Protein AF-A0A7R9WWZ6-F1 (afdb_monomer_lite)

Secondary structure (DSSP, 8-state):
--PPPS---S----------SS-TT--TTSBPPPPPTTS-S---TTPPPTTTS-HHHHHHHHHHHHHHHHHHHHHHHHHH--GGGGGGG---TTHHHHTT-BSSSBGGGB-PPP--HHHHHHHHHH-

pLDDT: mean 73.12, std 21.46, range [26.78, 95.19]

Radius of gyration: 17.02 Å; chains: 1; bounding box: 40×23×48 Å

Organism: NCBI:txid1486917

Sequence (127 aa):
MCVPNTRTLLSSRCSMYGSASDCTGRKPWNCIGAGSPGGRLKKPADSIDTDAGNFEHCMELIQKWHETRLDFEDKLFAMTEDKMILKGRDGDYKKDIFKGHCTGEGGENYQPIQASDNTWRQVMEIY

Foldseek 3Di:
DDDDDPDDPDDDPPPPDDDDAFPPPDDLQAQEDADDPPQDDPDPPRYTRPPRHPPVVSLVSSQVVLVVVVVVLVVLCVVPVFCQQVVCQCADRPCNRNVRQANDHTRVRGRDGTGDPVSVVVVVVVD

Structure (mmCIF, N/CA/C/O backbone):
data_AF-A0A7R9WWZ6-F1
#
_entry.id   AF-A0A7R9WWZ6-F1
#
loop_
_atom_site.group_PDB
_atom_site.id
_atom_site.type_symbol
_ato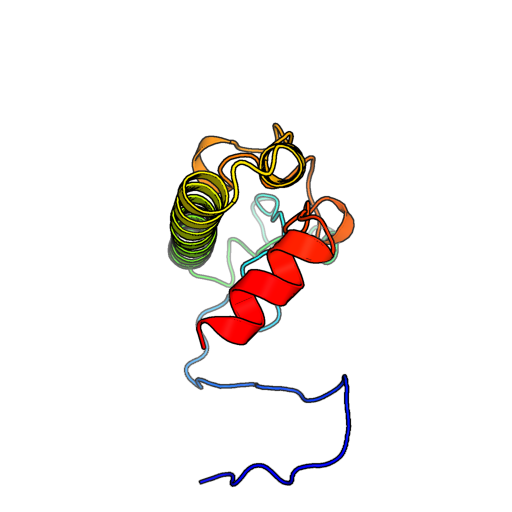m_site.label_atom_id
_atom_site.label_alt_id
_atom_site.label_comp_id
_atom_site.label_asym_id
_atom_site.label_entity_id
_atom_site.label_seq_id
_atom_site.pdbx_PDB_ins_code
_atom_site.Cartn_x
_atom_site.Cartn_y
_atom_site.Cartn_z
_atom_site.occupancy
_atom_site.B_iso_or_equiv
_atom_site.auth_seq_id
_atom_site.auth_comp_id
_atom_site.auth_asym_id
_atom_site.auth_atom_id
_atom_site.pdbx_PDB_model_num
ATOM 1 N N . MET A 1 1 ? 27.122 -12.043 9.658 1.00 31.17 1 MET A N 1
ATOM 2 C CA . MET A 1 1 ? 26.271 -11.983 10.866 1.00 31.17 1 MET A CA 1
ATOM 3 C C . MET A 1 1 ? 26.340 -10.561 11.392 1.00 31.17 1 MET A C 1
ATOM 5 O O . MET A 1 1 ? 27.413 -10.153 11.813 1.00 31.17 1 MET A O 1
ATOM 9 N N . CYS A 1 2 ? 25.265 -9.780 11.287 1.00 26.78 2 CYS A N 1
ATOM 10 C CA . CYS A 1 2 ? 25.219 -8.426 11.844 1.00 26.78 2 CYS A CA 1
ATOM 11 C C . CYS A 1 2 ? 24.201 -8.419 12.982 1.00 26.78 2 CYS A C 1
ATOM 13 O O . CYS A 1 2 ? 23.018 -8.658 12.761 1.00 26.78 2 CYS A O 1
ATOM 15 N N . VAL A 1 3 ? 24.706 -8.209 14.194 1.00 31.73 3 VAL A N 1
ATOM 16 C CA . VAL A 1 3 ? 23.926 -8.057 15.425 1.00 31.73 3 VAL A CA 1
ATOM 17 C C . VAL A 1 3 ? 23.408 -6.612 15.482 1.00 31.73 3 VAL A C 1
ATOM 19 O O . VAL A 1 3 ? 24.187 -5.700 15.191 1.00 31.73 3 VAL A O 1
ATOM 22 N N . PRO A 1 4 ? 22.137 -6.361 15.835 1.00 37.31 4 PRO A N 1
ATOM 23 C CA . PRO A 1 4 ? 21.624 -5.003 15.947 1.00 37.31 4 PRO A CA 1
ATOM 24 C C . PRO A 1 4 ? 22.077 -4.366 17.268 1.00 37.31 4 PRO A C 1
ATOM 26 O O . PRO A 1 4 ? 21.883 -4.933 18.341 1.00 37.31 4 PRO A O 1
ATOM 29 N N . ASN A 1 5 ? 22.668 -3.170 17.191 1.00 30.39 5 ASN A N 1
ATOM 30 C CA . ASN A 1 5 ? 22.912 -2.321 18.356 1.00 30.39 5 ASN A CA 1
ATOM 31 C C . ASN A 1 5 ? 21.720 -1.371 18.541 1.00 30.39 5 ASN A C 1
ATOM 33 O O . ASN A 1 5 ? 21.377 -0.577 17.663 1.00 30.39 5 ASN A O 1
ATOM 37 N N . THR A 1 6 ? 21.074 -1.488 19.694 1.00 46.69 6 THR A N 1
ATOM 38 C CA . THR A 1 6 ? 19.883 -0.761 20.127 1.00 46.69 6 THR A CA 1
ATOM 39 C C . THR A 1 6 ? 20.226 0.671 20.526 1.00 46.69 6 THR A C 1
ATOM 41 O O . THR A 1 6 ? 20.367 0.969 21.708 1.00 46.69 6 THR A O 1
ATOM 44 N N . ARG A 1 7 ? 20.395 1.566 19.553 1.00 38.34 7 ARG A N 1
ATOM 45 C CA . ARG A 1 7 ? 20.269 3.029 19.706 1.00 38.34 7 ARG A CA 1
ATOM 46 C C . ARG A 1 7 ? 20.686 3.655 18.389 1.00 38.34 7 ARG A C 1
ATOM 48 O O . ARG A 1 7 ? 21.874 3.819 18.160 1.00 38.34 7 ARG A O 1
ATOM 55 N N . THR A 1 8 ? 19.727 3.940 17.516 1.00 34.19 8 THR A N 1
ATOM 56 C CA . THR A 1 8 ? 19.613 5.157 16.688 1.00 34.19 8 THR A CA 1
ATOM 57 C C . THR A 1 8 ? 18.444 4.919 15.734 1.00 34.19 8 THR A C 1
ATOM 59 O O . THR A 1 8 ? 18.459 4.020 14.898 1.00 34.19 8 THR A O 1
ATOM 62 N N . LEU A 1 9 ? 17.396 5.707 15.934 1.00 43.44 9 LEU A N 1
ATOM 63 C CA . LEU A 1 9 ? 16.229 5.819 15.075 1.00 43.44 9 LEU A CA 1
ATOM 64 C C . LEU A 1 9 ? 16.641 6.233 13.649 1.00 43.44 9 LEU A C 1
ATOM 66 O O . LEU A 1 9 ? 17.518 7.073 13.478 1.00 43.44 9 LEU A O 1
ATOM 70 N N . LEU A 1 10 ? 15.932 5.700 12.649 1.00 40.34 10 LEU A N 1
ATOM 71 C CA . LEU A 1 10 ? 15.728 6.336 11.338 1.00 40.34 10 LEU A CA 1
ATOM 72 C C . LEU A 1 10 ? 16.985 6.676 10.516 1.00 40.34 10 LEU A C 1
ATOM 74 O O . LEU A 1 10 ? 17.155 7.804 10.080 1.00 40.34 10 LEU A O 1
ATOM 78 N N . SER A 1 11 ? 17.839 5.699 10.228 1.00 40.28 11 SER A N 1
ATOM 79 C CA . SER A 1 11 ? 18.587 5.620 8.958 1.00 40.28 11 SER A CA 1
ATOM 80 C C . SER A 1 11 ? 19.510 4.419 9.045 1.00 40.28 11 SER A C 1
ATOM 82 O O . SER A 1 11 ? 20.588 4.476 9.631 1.00 40.28 11 SER A O 1
ATOM 84 N N . SER A 1 12 ? 19.088 3.280 8.516 1.00 31.95 12 SER A N 1
ATOM 85 C CA . SER A 1 12 ? 19.993 2.149 8.358 1.00 31.95 12 SER A CA 1
ATOM 86 C C . SER A 1 12 ? 19.612 1.396 7.103 1.00 31.95 12 SER A C 1
ATOM 88 O O . SER A 1 12 ? 18.526 0.836 6.979 1.00 31.95 12 SER A O 1
ATOM 90 N N . ARG A 1 13 ? 20.536 1.462 6.145 1.00 40.84 13 ARG A N 1
ATOM 91 C CA . ARG A 1 13 ? 20.591 0.668 4.925 1.00 40.84 13 ARG A CA 1
ATOM 92 C C . ARG A 1 13 ? 20.498 -0.818 5.282 1.00 40.84 13 ARG A C 1
ATOM 94 O O . ARG A 1 13 ? 21.517 -1.466 5.491 1.00 40.84 13 ARG A O 1
ATOM 101 N N . CYS A 1 14 ? 19.293 -1.373 5.310 1.00 30.28 14 CYS A N 1
ATOM 102 C CA . CYS A 1 14 ? 19.109 -2.814 5.191 1.00 30.28 14 CYS A CA 1
ATOM 103 C C . CYS A 1 14 ? 19.139 -3.173 3.705 1.00 30.28 14 CYS A C 1
ATOM 105 O O . CYS A 1 14 ? 18.108 -3.322 3.061 1.00 30.28 14 CYS A O 1
ATOM 107 N N . SER A 1 15 ? 20.351 -3.286 3.160 1.00 40.62 15 SER A N 1
ATOM 108 C CA . SER A 1 15 ? 20.587 -4.047 1.935 1.00 40.62 15 SER A CA 1
ATOM 109 C C . SER A 1 15 ? 20.689 -5.516 2.341 1.00 40.62 15 SER A C 1
ATOM 111 O O . SER A 1 15 ? 21.786 -6.036 2.532 1.00 40.62 15 SER A O 1
ATOM 113 N N . MET A 1 16 ? 19.547 -6.163 2.576 1.00 35.78 16 MET A N 1
ATOM 114 C CA . MET A 1 16 ? 19.502 -7.619 2.683 1.00 35.78 16 MET A CA 1
ATOM 115 C C . MET A 1 16 ? 19.185 -8.203 1.306 1.00 35.78 16 MET A C 1
ATOM 117 O O . MET A 1 16 ? 18.268 -7.737 0.640 1.00 35.78 16 MET A O 1
ATOM 121 N N . TYR A 1 17 ? 19.946 -9.240 0.953 1.00 40.19 17 TYR A N 1
ATOM 122 C CA . TYR A 1 17 ? 19.875 -10.092 -0.242 1.00 40.19 17 TYR A CA 1
ATOM 123 C C . TYR A 1 17 ? 20.682 -9.621 -1.459 1.00 40.19 17 TYR A C 1
ATOM 125 O O . TYR A 1 17 ? 20.246 -8.850 -2.307 1.00 40.19 17 TYR A O 1
ATOM 133 N N . GLY A 1 18 ? 21.908 -10.149 -1.528 1.00 37.09 18 GLY A N 1
ATOM 134 C CA . GLY A 1 18 ? 22.728 -10.178 -2.728 1.00 37.09 18 GLY A CA 1
ATOM 135 C C . GLY A 1 18 ? 22.312 -11.322 -3.655 1.00 37.09 18 GLY A C 1
ATOM 136 O O . GLY A 1 18 ? 22.560 -12.483 -3.351 1.00 37.09 18 GLY A O 1
ATOM 137 N N . SER A 1 19 ? 21.718 -10.951 -4.785 1.00 36.16 19 SER A N 1
ATOM 138 C CA . SER A 1 19 ? 21.868 -11.545 -6.121 1.00 36.16 19 SER A CA 1
ATOM 139 C C . SER A 1 19 ? 21.186 -10.568 -7.077 1.00 36.16 19 SER A C 1
ATOM 141 O O . SER A 1 19 ? 19.972 -10.387 -7.024 1.00 36.16 19 SER A O 1
ATOM 143 N N . ALA A 1 20 ? 21.983 -9.830 -7.845 1.00 42.62 20 ALA A N 1
ATOM 144 C CA . ALA A 1 20 ? 21.528 -8.689 -8.623 1.00 42.62 20 ALA A CA 1
ATOM 145 C C . ALA A 1 20 ? 20.773 -9.145 -9.881 1.00 42.62 20 ALA A C 1
ATOM 147 O O . ALA A 1 20 ? 21.389 -9.518 -10.873 1.00 42.62 20 ALA A O 1
ATOM 148 N N . SER A 1 21 ? 19.445 -9.098 -9.800 1.00 46.66 21 SER A N 1
ATOM 149 C CA . SER A 1 21 ? 18.522 -9.013 -10.934 1.00 46.66 21 SER A CA 1
ATOM 150 C C . SER A 1 21 ? 17.400 -8.019 -10.572 1.00 46.66 21 SER A C 1
ATOM 152 O O . SER A 1 21 ? 16.310 -8.380 -10.140 1.00 46.66 21 SER A O 1
ATOM 154 N N . ASP A 1 22 ? 17.778 -6.739 -10.624 1.00 51.84 22 ASP A N 1
ATOM 155 C CA . ASP A 1 22 ? 17.034 -5.613 -11.218 1.00 51.84 22 ASP A CA 1
ATOM 156 C C . ASP A 1 22 ? 15.839 -4.924 -10.551 1.00 51.84 22 ASP A C 1
ATOM 158 O O . ASP A 1 22 ? 15.191 -4.087 -11.179 1.00 51.84 22 ASP A O 1
ATOM 162 N N . CYS A 1 23 ? 15.635 -5.100 -9.246 1.00 57.12 23 CYS A N 1
ATOM 163 C CA . CYS A 1 23 ? 14.861 -4.128 -8.448 1.00 57.12 23 CYS A CA 1
ATOM 164 C C . CYS A 1 23 ? 15.742 -3.360 -7.432 1.00 57.12 23 CYS A C 1
ATOM 166 O O . CYS A 1 23 ? 15.245 -2.580 -6.616 1.00 57.12 23 CYS A O 1
ATOM 168 N N . THR A 1 24 ? 17.064 -3.578 -7.470 1.00 53.47 24 THR A N 1
ATOM 169 C CA . THR A 1 24 ? 18.077 -3.091 -6.516 1.00 53.47 24 THR A CA 1
ATOM 170 C C . THR A 1 24 ? 18.157 -1.566 -6.475 1.00 53.47 24 THR A C 1
ATOM 172 O O . THR A 1 24 ? 18.886 -0.937 -7.235 1.00 53.47 24 THR A O 1
ATOM 175 N N . GLY A 1 25 ? 17.395 -0.965 -5.566 1.00 60.88 25 GLY A N 1
ATOM 176 C CA . GLY A 1 25 ? 17.355 0.481 -5.339 1.00 60.88 25 GLY A CA 1
ATOM 177 C C . GLY A 1 25 ? 15.942 1.037 -5.204 1.00 60.88 25 GLY A C 1
ATOM 178 O O . GLY A 1 25 ? 15.780 2.181 -4.781 1.00 60.88 25 GLY A O 1
ATOM 179 N N . ARG A 1 26 ? 14.918 0.236 -5.517 1.00 68.12 26 ARG A N 1
ATOM 180 C CA . ARG A 1 26 ? 13.518 0.641 -5.403 1.00 68.12 26 ARG A CA 1
ATOM 181 C C . ARG A 1 26 ? 12.874 -0.020 -4.198 1.00 68.12 26 ARG A C 1
ATOM 183 O O . ARG A 1 26 ? 13.098 -1.192 -3.912 1.00 68.12 26 ARG A O 1
ATOM 190 N N . LYS A 1 27 ? 12.082 0.760 -3.473 1.00 75.69 27 LYS A N 1
ATOM 191 C CA . LYS A 1 27 ? 11.259 0.242 -2.387 1.00 75.69 27 LYS A CA 1
ATOM 192 C C . LYS A 1 27 ? 10.043 -0.463 -3.000 1.00 75.69 27 LYS A C 1
ATOM 194 O O . LYS A 1 27 ? 9.488 0.070 -3.960 1.00 75.69 27 LYS A O 1
ATOM 199 N N . PRO A 1 28 ? 9.604 -1.611 -2.458 1.00 73.25 28 PRO A N 1
ATOM 200 C CA . PRO A 1 28 ? 8.486 -2.375 -3.021 1.00 73.25 28 PRO A CA 1
ATOM 201 C C . PRO A 1 28 ? 7.149 -1.623 -2.964 1.00 73.25 28 PRO A C 1
ATOM 203 O O . PRO A 1 28 ? 6.214 -1.989 -3.659 1.00 73.25 28 PRO A O 1
ATOM 206 N N . TRP A 1 29 ? 7.072 -0.557 -2.164 1.00 76.19 29 TRP A N 1
ATOM 207 C CA . TRP A 1 29 ? 5.914 0.324 -2.084 1.00 76.19 29 TRP A CA 1
ATOM 208 C C . TRP A 1 29 ? 5.935 1.508 -3.062 1.00 76.19 29 TRP A C 1
ATOM 210 O O . TRP A 1 29 ? 5.000 2.300 -3.064 1.00 76.19 29 TRP A O 1
ATOM 220 N N . ASN A 1 30 ? 6.989 1.695 -3.862 1.00 81.44 30 ASN A N 1
ATOM 221 C CA . ASN A 1 30 ? 6.996 2.787 -4.835 1.00 81.44 30 ASN A CA 1
ATOM 222 C C . ASN A 1 30 ? 5.973 2.515 -5.950 1.00 81.44 30 ASN A C 1
ATOM 224 O O . ASN A 1 30 ? 5.913 1.414 -6.497 1.00 81.44 30 ASN A O 1
ATOM 228 N N . CYS A 1 31 ? 5.224 3.546 -6.343 1.00 84.50 31 CYS A N 1
ATOM 229 C CA . CYS A 1 31 ? 4.238 3.468 -7.418 1.00 84.50 31 CYS A CA 1
ATOM 230 C C . CYS A 1 31 ? 4.924 3.551 -8.783 1.00 84.50 31 CYS A C 1
ATOM 232 O O . CYS A 1 31 ? 5.005 4.605 -9.408 1.00 84.50 31 CYS A O 1
ATOM 234 N N . ILE A 1 32 ? 5.507 2.444 -9.227 1.00 78.50 32 ILE A N 1
ATOM 235 C CA . ILE A 1 32 ? 6.388 2.445 -10.393 1.00 78.50 32 ILE A CA 1
ATOM 236 C C . ILE A 1 32 ? 5.611 2.501 -11.723 1.00 78.50 32 ILE A C 1
ATOM 238 O O . ILE A 1 32 ? 4.684 1.722 -11.993 1.00 78.50 32 ILE A O 1
ATOM 242 N N . GLY A 1 33 ? 6.041 3.412 -12.599 1.00 69.38 33 GLY A N 1
ATOM 243 C CA . GLY A 1 33 ? 5.638 3.467 -14.000 1.00 69.38 33 GLY A CA 1
ATOM 244 C C . GLY A 1 33 ? 6.355 2.430 -14.857 1.00 69.38 33 GLY A C 1
ATOM 245 O O . GLY A 1 33 ? 7.471 2.006 -14.554 1.00 69.38 33 GLY A O 1
ATOM 246 N N . ALA A 1 34 ? 5.701 2.004 -15.943 1.00 59.28 34 ALA A N 1
ATOM 247 C CA . ALA A 1 34 ? 6.395 1.199 -16.944 1.00 59.28 34 ALA A CA 1
ATOM 248 C C . ALA A 1 34 ? 7.450 2.101 -17.598 1.00 59.28 34 ALA A C 1
ATOM 250 O O . ALA A 1 34 ? 7.112 3.185 -18.073 1.00 59.28 34 ALA A O 1
ATOM 251 N N . GLY A 1 35 ? 8.719 1.690 -17.578 1.00 54.94 35 GLY A N 1
ATOM 252 C CA . GLY A 1 35 ? 9.770 2.423 -18.278 1.00 54.94 35 GLY A CA 1
ATOM 253 C C . GLY A 1 35 ? 9.468 2.508 -19.774 1.00 54.94 35 GLY A C 1
ATOM 254 O O . GLY A 1 35 ? 8.811 1.634 -20.338 1.00 54.94 35 GLY A O 1
ATOM 255 N N . SER A 1 36 ? 9.925 3.575 -20.432 1.00 47.97 36 SER A N 1
ATOM 256 C CA . SER A 1 36 ? 9.830 3.652 -21.891 1.00 47.97 36 SER A CA 1
ATOM 257 C C . SER A 1 36 ? 10.694 2.557 -22.535 1.00 47.97 36 SER A C 1
ATOM 259 O O . SER A 1 36 ? 11.847 2.409 -22.122 1.00 47.97 36 SER A O 1
ATOM 261 N N . PRO A 1 37 ? 10.189 1.835 -23.554 1.00 45.75 37 PRO A N 1
ATOM 262 C CA . PRO A 1 37 ? 10.979 0.832 -24.265 1.00 45.75 37 PRO A CA 1
ATOM 263 C C . PRO A 1 37 ? 12.226 1.475 -24.898 1.00 45.75 37 PRO A C 1
ATOM 265 O O . PRO A 1 37 ? 12.125 2.536 -25.518 1.00 45.75 37 PRO A O 1
ATOM 268 N N . GLY A 1 38 ? 13.399 0.849 -24.741 1.00 48.66 38 GLY A N 1
ATOM 269 C CA . GLY A 1 38 ? 14.664 1.313 -25.331 1.00 48.66 38 GLY A CA 1
ATOM 270 C C . GLY A 1 38 ? 15.621 2.061 -24.390 1.00 48.66 38 GLY A C 1
ATOM 271 O O . GLY A 1 38 ? 16.505 2.779 -24.866 1.00 48.66 38 GLY A O 1
ATOM 272 N N . GLY A 1 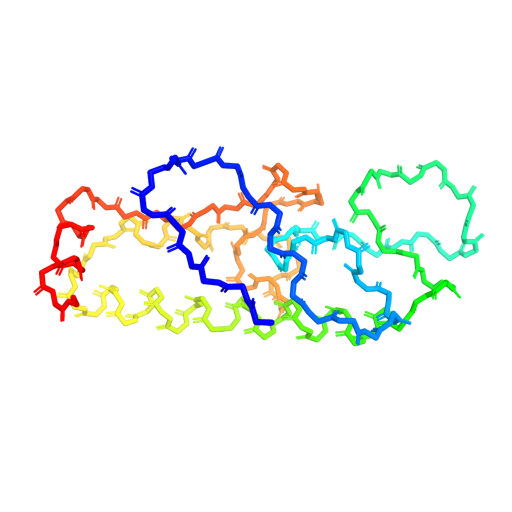39 ? 15.454 1.939 -23.069 1.00 48.19 39 GLY A N 1
ATOM 273 C CA . GLY A 1 39 ? 16.527 2.123 -22.077 1.00 48.19 39 GLY A CA 1
ATOM 274 C C . GLY A 1 39 ? 17.237 3.488 -21.978 1.00 48.19 39 GLY A C 1
ATOM 275 O O . GLY A 1 39 ? 18.222 3.600 -21.248 1.00 48.19 39 GLY A O 1
ATOM 276 N N . ARG A 1 40 ? 16.807 4.550 -22.681 1.00 44.16 40 ARG A N 1
ATOM 277 C CA . ARG A 1 40 ? 17.568 5.823 -22.760 1.00 44.16 40 ARG A CA 1
ATOM 278 C C . ARG A 1 40 ? 16.753 7.118 -22.754 1.00 44.16 40 ARG A C 1
ATOM 280 O O . ARG A 1 40 ? 17.238 8.147 -23.220 1.00 44.16 40 ARG A O 1
ATOM 287 N N . LEU A 1 41 ? 15.550 7.132 -22.193 1.00 45.72 41 LEU A N 1
ATOM 288 C CA . LEU A 1 41 ? 14.919 8.412 -21.852 1.00 45.72 41 LEU A CA 1
ATOM 289 C C . LEU A 1 41 ? 15.335 8.826 -20.443 1.00 45.72 41 LEU A C 1
ATOM 291 O O . LEU A 1 41 ? 15.543 7.964 -19.593 1.00 45.72 41 LEU A O 1
ATOM 295 N N . LYS A 1 42 ? 15.518 10.139 -20.223 1.00 46.09 42 LYS A N 1
ATOM 296 C CA . LYS A 1 42 ? 15.751 10.753 -18.904 1.00 46.09 42 LYS A CA 1
ATOM 297 C C . LYS A 1 42 ? 14.697 10.204 -17.943 1.00 46.09 42 LYS A C 1
ATOM 299 O O . LYS A 1 42 ? 13.568 10.683 -17.934 1.00 46.09 42 LYS A O 1
ATOM 304 N N . LYS A 1 43 ? 15.049 9.150 -17.212 1.00 53.00 43 LYS A N 1
ATOM 305 C CA . LYS A 1 43 ? 14.099 8.421 -16.383 1.00 53.00 43 LYS A CA 1
ATOM 306 C C . LYS A 1 43 ? 13.590 9.384 -15.311 1.00 53.00 43 LYS A C 1
ATOM 308 O O . LYS A 1 43 ? 14.432 10.007 -14.654 1.00 53.00 43 LYS A O 1
ATOM 313 N N . PRO A 1 44 ? 12.272 9.495 -15.058 1.00 53.16 44 PRO A N 1
ATOM 314 C CA . PRO A 1 44 ? 11.863 9.849 -13.710 1.00 53.16 44 PRO A CA 1
ATOM 315 C C . PRO A 1 44 ? 12.541 8.830 -12.793 1.00 53.16 44 PRO A C 1
ATOM 317 O O . PRO A 1 44 ? 12.624 7.643 -13.140 1.00 53.16 44 PRO A O 1
ATOM 320 N N . ALA A 1 45 ? 13.086 9.295 -11.667 1.00 55.50 45 ALA A N 1
ATOM 321 C CA . ALA A 1 45 ? 13.902 8.482 -10.765 1.00 55.50 45 ALA A CA 1
ATOM 322 C C . ALA A 1 45 ? 13.214 7.171 -10.349 1.00 55.50 45 ALA A C 1
ATOM 324 O O . ALA A 1 45 ? 13.906 6.267 -9.895 1.00 55.50 45 ALA A O 1
ATOM 325 N N . ASP A 1 46 ? 11.902 7.040 -10.580 1.00 56.69 46 ASP A N 1
ATOM 326 C CA . ASP A 1 46 ? 11.014 5.947 -10.203 1.00 56.69 46 ASP A CA 1
ATOM 327 C C . ASP A 1 46 ? 10.692 4.881 -11.274 1.00 56.69 46 ASP A C 1
ATOM 329 O O . ASP A 1 46 ? 10.103 3.863 -10.929 1.00 56.69 46 ASP A O 1
ATOM 333 N N . SER A 1 47 ? 11.137 5.017 -12.529 1.00 61.91 47 SER A N 1
ATOM 334 C CA . SER A 1 47 ? 10.832 4.040 -13.603 1.00 61.91 47 SER A CA 1
ATOM 335 C C . SER A 1 47 ? 11.790 2.829 -13.650 1.00 61.91 47 SER A C 1
ATOM 337 O O . SER A 1 47 ? 13.014 2.985 -13.569 1.00 61.91 47 SER A O 1
ATOM 339 N N . ILE A 1 48 ? 11.268 1.597 -13.776 1.00 64.88 48 ILE A N 1
ATOM 340 C CA . ILE A 1 48 ? 12.107 0.391 -13.974 1.00 64.88 48 ILE A CA 1
ATOM 341 C C . ILE A 1 48 ? 12.672 0.382 -15.399 1.00 64.88 48 ILE A C 1
ATOM 343 O O . ILE A 1 48 ? 11.992 0.761 -16.350 1.00 64.88 48 ILE A O 1
ATOM 347 N N . ASP A 1 49 ? 13.931 -0.035 -15.537 1.00 62.19 49 ASP A N 1
ATOM 348 C CA . ASP A 1 49 ? 14.516 -0.323 -16.843 1.00 62.19 49 ASP A CA 1
ATOM 349 C C . ASP A 1 49 ? 13.923 -1.616 -17.405 1.00 62.19 49 ASP A C 1
ATOM 351 O O . ASP A 1 49 ? 14.084 -2.671 -16.796 1.00 62.19 49 ASP A O 1
ATOM 355 N N . THR A 1 50 ? 13.244 -1.540 -18.545 1.00 61.50 50 THR A N 1
ATOM 356 C CA . THR A 1 50 ? 12.684 -2.724 -19.209 1.00 61.50 50 THR A CA 1
ATOM 357 C C . THR A 1 50 ? 13.759 -3.616 -19.821 1.00 61.50 50 THR A C 1
ATOM 359 O O . THR A 1 50 ? 13.494 -4.789 -20.060 1.00 61.50 50 THR A O 1
ATOM 362 N N . ASP A 1 51 ? 14.957 -3.073 -20.068 1.00 58.62 51 ASP A N 1
ATOM 363 C CA . ASP A 1 51 ? 16.001 -3.739 -20.853 1.00 58.62 51 ASP A CA 1
ATOM 364 C C . ASP A 1 51 ? 17.143 -4.251 -19.965 1.00 58.62 51 ASP A C 1
ATOM 366 O O . ASP A 1 51 ? 17.823 -5.216 -20.311 1.00 58.62 51 ASP A O 1
ATOM 370 N N . ALA A 1 52 ? 17.359 -3.608 -18.812 1.00 55.84 52 ALA A N 1
ATOM 371 C CA . ALA A 1 52 ? 18.375 -4.020 -17.846 1.00 55.84 52 ALA A CA 1
ATOM 372 C C . ALA A 1 52 ? 17.845 -5.012 -16.809 1.00 55.84 52 ALA A C 1
ATOM 374 O O . ALA A 1 52 ? 18.663 -5.580 -16.100 1.00 55.84 52 ALA A O 1
ATOM 375 N N . GLY A 1 53 ? 16.521 -5.207 -16.716 1.00 62.03 53 GLY A N 1
ATOM 376 C CA . GLY A 1 53 ? 15.921 -5.977 -15.642 1.00 62.03 53 GLY A CA 1
ATOM 377 C C . GLY A 1 53 ? 14.754 -6.872 -15.959 1.00 62.03 53 GLY A C 1
ATOM 378 O O . GLY A 1 53 ? 13.990 -6.604 -16.880 1.00 62.03 53 GLY A O 1
ATOM 379 N N . ASN A 1 54 ? 14.580 -7.919 -15.141 1.00 73.50 54 ASN A N 1
ATOM 380 C CA . ASN A 1 54 ? 13.362 -8.725 -15.154 1.00 73.50 54 ASN A CA 1
ATOM 381 C C . ASN A 1 54 ? 12.192 -7.894 -14.597 1.00 73.50 54 ASN A C 1
ATOM 383 O O . ASN A 1 54 ? 11.808 -7.997 -13.431 1.00 73.50 54 ASN A O 1
ATOM 387 N N . PHE A 1 55 ? 11.672 -7.017 -15.456 1.00 74.62 55 PHE A N 1
ATOM 388 C CA . PHE A 1 55 ? 10.571 -6.109 -15.172 1.00 74.62 55 PHE A CA 1
ATOM 389 C C . PHE A 1 55 ? 9.350 -6.864 -14.646 1.00 74.62 55 PHE A C 1
ATOM 391 O O . PHE A 1 55 ? 8.753 -6.432 -13.663 1.00 74.62 55 PHE A O 1
ATOM 398 N N . GLU A 1 56 ? 9.023 -8.008 -15.252 1.00 78.81 56 GLU A N 1
ATOM 399 C CA . GLU A 1 56 ? 7.913 -8.862 -14.825 1.00 78.81 56 GLU A CA 1
ATOM 400 C C . G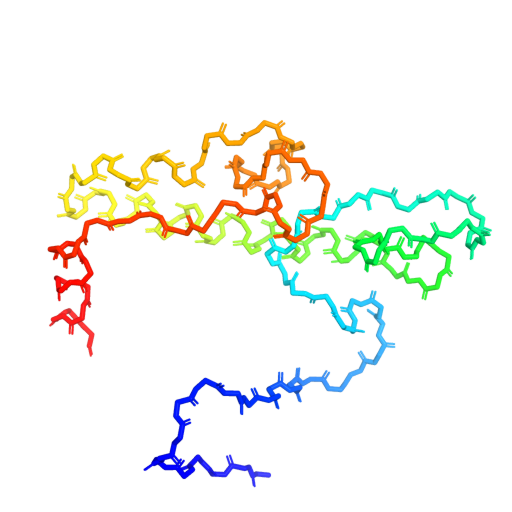LU A 1 56 ? 8.094 -9.301 -13.372 1.00 78.81 56 GLU A C 1
ATOM 402 O O . GLU A 1 56 ? 7.219 -9.056 -12.545 1.00 78.81 56 GLU A O 1
ATOM 407 N N . HIS A 1 57 ? 9.275 -9.816 -13.021 1.00 81.75 57 HIS A N 1
ATOM 408 C CA . HIS A 1 57 ? 9.571 -10.227 -11.652 1.00 81.75 57 HIS A CA 1
ATOM 409 C C . HIS A 1 57 ? 9.497 -9.066 -10.645 1.00 81.75 57 HIS A C 1
ATOM 411 O O . HIS A 1 57 ? 8.979 -9.227 -9.537 1.00 81.75 57 HIS A O 1
ATOM 417 N N . CYS A 1 58 ? 9.965 -7.869 -11.016 1.00 78.25 58 CYS A N 1
ATOM 418 C CA . CYS A 1 58 ? 9.819 -6.697 -10.150 1.00 78.25 58 CYS A CA 1
ATOM 419 C C . CYS A 1 58 ? 8.349 -6.315 -9.946 1.00 78.25 58 CYS A C 1
ATOM 421 O O . CYS A 1 58 ? 7.949 -6.004 -8.822 1.00 78.25 58 CYS A O 1
ATOM 423 N N . MET A 1 59 ? 7.538 -6.350 -11.004 1.00 82.56 59 MET A N 1
ATOM 424 C CA . MET A 1 59 ? 6.110 -6.045 -10.914 1.00 82.56 59 MET A CA 1
ATOM 425 C C . MET A 1 59 ? 5.349 -7.092 -10.090 1.00 82.56 59 MET A 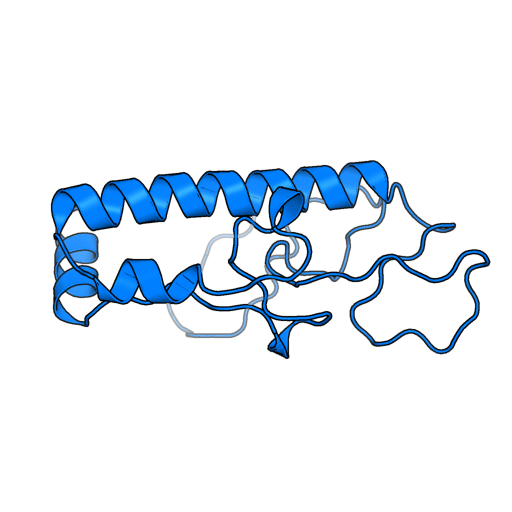C 1
ATOM 427 O O . MET A 1 59 ? 4.484 -6.713 -9.301 1.00 82.56 59 MET A O 1
ATOM 431 N N . GLU A 1 60 ? 5.711 -8.374 -10.183 1.00 85.81 60 GLU A N 1
ATOM 432 C CA . GLU A 1 60 ? 5.164 -9.443 -9.335 1.00 85.81 60 GLU A CA 1
ATOM 433 C C . GLU A 1 60 ? 5.463 -9.216 -7.846 1.00 85.81 60 GLU A C 1
ATOM 435 O O . GLU A 1 60 ? 4.574 -9.339 -7.001 1.00 85.81 60 GLU A O 1
ATOM 440 N N . LEU A 1 61 ? 6.704 -8.852 -7.500 1.00 84.88 61 LEU A N 1
ATOM 441 C CA . LEU A 1 61 ? 7.089 -8.566 -6.113 1.00 84.88 61 LEU A CA 1
ATOM 442 C C . LEU A 1 61 ? 6.316 -7.376 -5.537 1.00 84.88 61 LEU A C 1
ATOM 444 O O . LEU A 1 61 ? 5.866 -7.421 -4.390 1.00 84.88 61 LEU A O 1
ATOM 448 N N . ILE A 1 62 ? 6.146 -6.324 -6.338 1.00 86.75 62 ILE A N 1
ATOM 449 C CA . ILE A 1 62 ? 5.354 -5.145 -5.977 1.00 86.75 62 ILE A CA 1
ATOM 450 C C . ILE A 1 62 ? 3.898 -5.545 -5.757 1.00 86.75 62 ILE A C 1
ATOM 452 O O . ILE A 1 62 ? 3.329 -5.237 -4.711 1.00 86.75 62 ILE A O 1
ATOM 456 N N . GLN A 1 63 ? 3.305 -6.285 -6.694 1.00 89.94 63 GLN A N 1
ATOM 457 C CA . GLN A 1 63 ? 1.935 -6.764 -6.558 1.00 89.94 63 GLN A CA 1
ATOM 458 C C . GLN A 1 63 ? 1.757 -7.562 -5.260 1.00 89.94 63 GLN A C 1
ATOM 460 O O . GLN A 1 63 ? 0.850 -7.275 -4.478 1.00 89.94 63 GLN A O 1
ATOM 465 N N . LYS A 1 64 ? 2.667 -8.498 -4.974 1.00 91.31 64 LYS A N 1
ATOM 466 C CA . LYS A 1 64 ? 2.624 -9.318 -3.758 1.00 91.31 64 LYS A CA 1
ATOM 467 C C . LYS A 1 64 ? 2.751 -8.492 -2.477 1.00 91.31 64 LYS A C 1
ATOM 469 O O . LYS A 1 64 ? 2.098 -8.797 -1.476 1.00 91.31 64 LYS A O 1
ATOM 474 N N . TRP A 1 65 ? 3.568 -7.439 -2.491 1.00 90.56 65 TRP A N 1
ATOM 475 C CA . TRP A 1 65 ? 3.646 -6.487 -1.384 1.00 90.56 65 TRP A CA 1
ATOM 476 C C . TRP A 1 65 ? 2.300 -5.793 -1.146 1.00 90.56 65 TRP A C 1
ATOM 478 O O . TRP A 1 65 ? 1.811 -5.785 -0.016 1.00 90.56 65 TRP A O 1
ATOM 488 N N . HIS A 1 66 ? 1.670 -5.263 -2.197 1.00 92.88 66 HIS A N 1
ATOM 489 C CA . HIS A 1 66 ? 0.379 -4.581 -2.080 1.00 92.88 66 HIS A CA 1
ATOM 490 C C . HIS A 1 66 ? -0.769 -5.528 -1.708 1.00 92.88 66 HIS A C 1
ATOM 492 O O . HIS A 1 66 ? -1.665 -5.119 -0.975 1.00 92.88 66 HIS A O 1
ATOM 498 N N . GLU A 1 67 ? -0.726 -6.792 -2.130 1.00 94.31 67 GLU A N 1
ATOM 499 C CA . GLU A 1 67 ? -1.657 -7.837 -1.680 1.00 94.31 67 GLU A CA 1
ATOM 500 C C . GLU A 1 67 ? -1.493 -8.143 -0.189 1.00 94.31 67 GLU A C 1
ATOM 502 O O . GLU A 1 67 ? -2.475 -8.176 0.549 1.00 94.31 67 GLU A O 1
ATOM 507 N N . THR A 1 68 ? -0.251 -8.300 0.275 1.00 93.81 68 THR A N 1
ATOM 508 C CA . THR A 1 68 ? 0.041 -8.542 1.698 1.00 93.81 68 THR A CA 1
ATOM 509 C C . THR A 1 68 ? -0.381 -7.351 2.557 1.00 93.81 68 THR A C 1
ATOM 511 O O . THR A 1 68 ? -0.941 -7.523 3.638 1.00 93.81 68 THR A O 1
ATOM 514 N N . ARG A 1 69 ? -0.140 -6.128 2.074 1.00 94.06 69 ARG A N 1
ATOM 515 C CA . ARG A 1 69 ? -0.598 -4.910 2.743 1.00 94.06 69 ARG A CA 1
ATOM 516 C C . ARG A 1 69 ? -2.123 -4.849 2.816 1.00 94.06 69 ARG A C 1
ATOM 518 O O . ARG A 1 69 ? -2.637 -4.512 3.875 1.00 94.06 69 ARG A O 1
ATOM 525 N N . LEU A 1 70 ? -2.827 -5.170 1.731 1.00 94.69 70 LEU A N 1
ATOM 526 C CA . LEU A 1 70 ? -4.289 -5.163 1.712 1.00 94.69 70 LEU A CA 1
ATOM 527 C C . LEU A 1 70 ? -4.860 -6.145 2.746 1.00 94.69 70 LEU A C 1
ATOM 529 O O . LEU A 1 70 ? -5.715 -5.762 3.536 1.00 94.69 70 LEU A O 1
ATOM 533 N N . ASP A 1 71 ? -4.326 -7.369 2.806 1.00 95.12 71 ASP A N 1
ATOM 534 C CA . ASP A 1 71 ? -4.709 -8.364 3.819 1.00 95.12 71 ASP A CA 1
ATOM 535 C C . ASP A 1 71 ? -4.450 -7.861 5.251 1.00 95.12 71 ASP A C 1
ATOM 537 O O . ASP A 1 71 ? -5.285 -8.034 6.141 1.00 95.12 71 ASP A O 1
ATOM 541 N N . PHE A 1 72 ? -3.321 -7.183 5.480 1.00 92.88 72 PHE A N 1
ATOM 542 C CA . PHE A 1 72 ? -3.040 -6.543 6.765 1.00 92.88 72 PHE A CA 1
ATOM 543 C C . PHE A 1 72 ? -4.052 -5.437 7.101 1.00 92.88 72 PHE A C 1
ATOM 545 O O . PHE A 1 72 ? -4.568 -5.407 8.216 1.00 92.88 72 PHE A O 1
ATOM 552 N N . GLU A 1 73 ? -4.357 -4.545 6.158 1.00 94.06 73 GLU A N 1
ATOM 553 C CA . GLU A 1 73 ? -5.329 -3.465 6.349 1.00 94.06 73 GLU A CA 1
ATOM 554 C C . GLU A 1 73 ? -6.742 -4.001 6.605 1.00 94.06 73 GLU A C 1
ATOM 556 O O . GLU A 1 73 ? -7.447 -3.476 7.464 1.00 94.06 73 GLU A O 1
ATOM 561 N N . ASP A 1 74 ? -7.152 -5.062 5.913 1.00 95.19 74 ASP A N 1
ATOM 562 C CA . ASP A 1 74 ? -8.456 -5.694 6.117 1.00 95.19 74 ASP A CA 1
ATOM 563 C C . ASP A 1 74 ? -8.556 -6.345 7.502 1.00 95.19 74 ASP A C 1
ATOM 565 O O . ASP A 1 74 ? -9.563 -6.180 8.193 1.00 95.19 74 ASP A O 1
ATOM 569 N N . LYS A 1 75 ? -7.489 -7.007 7.968 1.00 93.06 75 LYS A N 1
ATOM 570 C CA . LYS A 1 75 ? -7.412 -7.532 9.343 1.00 93.06 75 LYS A CA 1
ATOM 571 C C . LYS A 1 75 ? -7.428 -6.415 10.379 1.00 93.06 75 LYS A C 1
ATOM 573 O O . LYS A 1 75 ? -8.127 -6.519 11.384 1.00 93.06 75 LYS A O 1
ATOM 578 N N . LEU A 1 76 ? -6.681 -5.340 10.139 1.00 91.50 76 LEU A N 1
ATOM 579 C CA . LEU A 1 76 ? -6.625 -4.194 11.039 1.00 91.50 76 LEU A CA 1
ATOM 580 C C . LEU A 1 76 ? -7.991 -3.507 11.148 1.00 91.50 76 LEU A C 1
ATOM 582 O O . LEU A 1 76 ? -8.427 -3.165 12.249 1.00 91.50 76 LEU A O 1
ATOM 586 N N . PHE A 1 77 ? -8.691 -3.363 10.023 1.00 93.94 77 PHE A N 1
ATOM 587 C CA . PHE A 1 77 ? -10.048 -2.837 9.985 1.00 93.94 77 PHE A CA 1
ATOM 588 C C . PHE A 1 77 ? -11.031 -3.762 10.706 1.00 93.94 77 PHE A C 1
ATOM 590 O O . PHE A 1 77 ? -11.820 -3.285 11.511 1.00 93.94 77 PHE A O 1
ATOM 597 N N . ALA A 1 78 ? -10.950 -5.078 10.495 1.00 93.50 78 ALA A N 1
ATOM 598 C CA . ALA A 1 78 ? -11.815 -6.040 11.177 1.00 93.50 78 ALA A CA 1
ATOM 599 C C . ALA A 1 78 ? -11.651 -6.025 12.709 1.00 93.50 78 ALA A C 1
ATOM 601 O O . ALA A 1 78 ? -12.613 -6.284 13.425 1.00 93.50 78 ALA A O 1
ATOM 602 N N . MET A 1 79 ? -10.451 -5.724 13.216 1.00 90.31 79 MET A N 1
ATOM 603 C CA . MET A 1 79 ? -10.187 -5.656 14.659 1.00 90.31 79 MET A CA 1
ATOM 604 C C . MET A 1 79 ? -10.561 -4.311 15.288 1.00 90.31 79 MET A C 1
ATOM 606 O O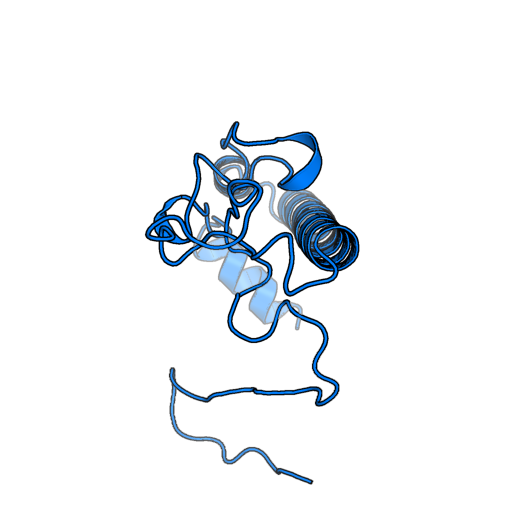 . MET A 1 79 ? -10.991 -4.279 16.437 1.00 90.31 79 MET A O 1
ATOM 610 N N . THR A 1 80 ? -10.348 -3.203 14.573 1.00 92.12 80 THR A N 1
ATOM 611 C CA . THR A 1 80 ? -10.438 -1.848 15.156 1.00 92.12 80 THR A CA 1
ATOM 612 C C . THR A 1 80 ? -11.628 -1.034 14.661 1.00 92.12 80 THR A C 1
ATOM 614 O O . THR A 1 80 ? -11.934 0.005 15.240 1.00 92.12 80 THR A O 1
ATOM 617 N N . GLU A 1 81 ? -12.277 -1.480 13.582 1.00 93.88 81 GLU A N 1
ATOM 618 C CA . GLU A 1 81 ? -13.336 -0.775 12.848 1.00 93.88 81 GLU A CA 1
ATOM 619 C C . GLU A 1 81 ? -12.948 0.657 12.412 1.00 93.88 81 GLU A C 1
ATOM 621 O O . GLU A 1 81 ? -13.802 1.496 12.100 1.00 93.88 81 GLU A O 1
ATOM 626 N N . ASP A 1 82 ? -11.645 0.958 12.350 1.00 92.81 82 ASP A N 1
ATOM 627 C CA . ASP A 1 82 ? -11.143 2.292 12.034 1.00 92.81 82 ASP A CA 1
ATOM 628 C C . ASP A 1 82 ? -11.213 2.587 10.531 1.00 92.81 82 ASP A C 1
ATOM 630 O O . ASP A 1 82 ? -10.408 2.129 9.717 1.00 92.81 82 ASP A O 1
ATOM 634 N N . LYS A 1 83 ? -12.165 3.443 10.155 1.00 93.62 83 LYS A N 1
ATOM 635 C CA . LYS A 1 83 ? -12.380 3.875 8.767 1.00 93.62 83 LYS A CA 1
ATOM 636 C C . LYS A 1 83 ? -11.198 4.640 8.169 1.00 93.62 83 LYS A C 1
ATOM 638 O O . LYS A 1 83 ? -11.136 4.757 6.947 1.00 93.62 83 LYS A O 1
ATOM 643 N N . MET A 1 84 ? -10.268 5.163 8.975 1.00 93.19 84 MET A N 1
ATOM 644 C CA . MET A 1 84 ? -9.058 5.810 8.454 1.00 93.19 84 MET A CA 1
ATOM 645 C C . MET A 1 84 ? -8.209 4.842 7.630 1.00 93.19 84 MET A C 1
ATOM 647 O O . MET A 1 84 ? -7.607 5.277 6.655 1.00 93.19 84 MET A O 1
ATOM 651 N N . ILE A 1 85 ? -8.249 3.544 7.942 1.00 92.94 85 ILE A N 1
ATOM 652 C CA . ILE A 1 85 ? -7.544 2.488 7.201 1.00 92.94 85 ILE A CA 1
ATOM 653 C C . ILE A 1 85 ? -7.971 2.454 5.735 1.00 92.94 85 ILE A C 1
ATOM 655 O O . ILE A 1 85 ? -7.140 2.297 4.843 1.00 92.94 85 ILE A O 1
ATOM 659 N N . LEU A 1 86 ? -9.252 2.704 5.461 1.00 91.56 86 LEU A N 1
ATOM 660 C CA . LEU A 1 86 ? -9.783 2.716 4.100 1.00 91.56 86 LEU A CA 1
ATOM 661 C C . LEU A 1 86 ? -9.282 3.908 3.269 1.00 91.56 86 LEU A C 1
ATOM 663 O O . LEU A 1 86 ? -9.288 3.833 2.050 1.00 91.56 86 LEU A O 1
ATOM 667 N N . LYS A 1 87 ? -8.789 4.986 3.891 1.00 91.06 87 LYS A N 1
ATOM 668 C CA . LYS A 1 87 ? -8.219 6.125 3.146 1.00 91.06 87 LYS A CA 1
ATOM 669 C C . LYS A 1 87 ? -6.854 5.816 2.536 1.00 91.06 87 LYS A C 1
ATOM 671 O O . LYS A 1 87 ? -6.419 6.501 1.617 1.00 91.06 87 LYS A O 1
ATOM 676 N N . GLY A 1 88 ? -6.157 4.802 3.053 1.00 88.38 88 GLY A N 1
ATOM 677 C CA . GLY A 1 88 ? -4.863 4.367 2.524 1.00 88.38 88 GLY A CA 1
ATOM 678 C C . GLY A 1 88 ? -4.947 3.664 1.164 1.00 88.38 88 GLY A C 1
ATOM 679 O O . GLY A 1 88 ? -3.893 3.382 0.593 1.00 88.38 88 GLY A O 1
ATOM 680 N N . ARG A 1 89 ? -6.168 3.381 0.676 1.00 91.56 89 ARG A N 1
ATOM 681 C CA . ARG A 1 89 ? -6.478 2.610 -0.541 1.00 91.56 89 ARG A CA 1
ATOM 682 C C . ARG A 1 89 ? -7.349 3.375 -1.557 1.00 91.56 89 ARG A C 1
ATOM 684 O O . ARG A 1 89 ? -7.997 2.756 -2.401 1.00 91.56 89 ARG A O 1
ATOM 691 N N . ASP A 1 90 ? -7.384 4.705 -1.477 1.00 93.06 90 ASP A N 1
ATOM 692 C CA . ASP A 1 90 ? -8.218 5.565 -2.337 1.00 93.06 90 ASP A CA 1
ATOM 693 C C . ASP A 1 90 ? -7.592 5.852 -3.717 1.00 93.06 90 ASP A C 1
ATOM 695 O O . ASP A 1 90 ? -8.208 6.488 -4.573 1.00 93.06 90 ASP A O 1
ATOM 699 N N . GLY A 1 91 ? -6.363 5.400 -3.950 1.00 92.38 91 GLY A N 1
ATOM 700 C CA . GLY A 1 91 ? -5.655 5.560 -5.211 1.00 92.38 91 GLY A CA 1
ATOM 701 C C . GLY A 1 91 ? -6.266 4.777 -6.376 1.00 92.38 91 GLY A C 1
ATOM 702 O O . GLY A 1 91 ? -6.899 3.729 -6.222 1.00 92.38 91 GLY A O 1
ATOM 703 N N . ASP A 1 92 ? -6.060 5.284 -7.588 1.00 92.88 92 ASP A N 1
ATOM 704 C CA . ASP A 1 92 ? -6.585 4.725 -8.832 1.00 92.88 92 ASP A CA 1
ATOM 705 C C . ASP A 1 92 ? -5.528 4.320 -9.859 1.00 92.88 92 ASP A C 1
ATOM 707 O O . ASP A 1 92 ? -5.847 3.676 -10.863 1.00 92.88 92 ASP A O 1
ATOM 711 N N . TYR A 1 93 ? -4.259 4.586 -9.576 1.00 91.00 93 TYR A N 1
ATOM 712 C CA . TYR A 1 93 ? -3.167 4.216 -10.456 1.00 91.00 93 TYR A CA 1
ATOM 713 C C . TYR A 1 93 ? -2.956 2.698 -10.459 1.00 91.00 93 TYR A C 1
ATOM 715 O O . TYR A 1 93 ? -2.696 2.104 -9.414 1.00 91.00 93 TYR A O 1
ATOM 723 N N . LYS A 1 94 ? -3.080 2.070 -11.642 1.00 88.81 94 LYS A N 1
ATOM 724 C CA . LYS A 1 94 ? -2.947 0.616 -11.894 1.00 88.81 94 LYS A CA 1
ATOM 725 C C . LYS A 1 94 ? -3.494 -0.245 -10.740 1.00 88.81 94 LYS A C 1
ATOM 727 O O . LYS A 1 94 ? -2.752 -1.025 -10.134 1.00 88.81 94 LYS A O 1
ATOM 732 N N . LYS A 1 95 ? -4.788 -0.091 -10.427 1.00 91.19 95 LYS A N 1
ATOM 733 C CA . LYS A 1 95 ? -5.450 -0.747 -9.279 1.00 91.19 95 LYS A CA 1
ATOM 734 C C . LYS A 1 95 ? -5.212 -2.256 -9.202 1.00 91.19 95 LYS A C 1
ATOM 736 O O . LYS A 1 95 ? -5.086 -2.780 -8.100 1.00 91.19 95 LYS A O 1
ATOM 741 N N . ASP A 1 96 ? -5.081 -2.935 -10.337 1.00 90.12 96 ASP A N 1
ATOM 742 C CA . ASP A 1 96 ? -4.837 -4.381 -10.378 1.00 90.12 96 ASP A CA 1
ATOM 743 C C . ASP A 1 96 ? -3.513 -4.781 -9.713 1.00 90.12 96 ASP A C 1
ATOM 745 O O . ASP A 1 96 ? -3.434 -5.832 -9.075 1.00 90.12 96 ASP A O 1
ATOM 749 N N . ILE A 1 97 ? -2.503 -3.912 -9.799 1.00 89.12 97 ILE A N 1
ATOM 750 C CA . ILE A 1 97 ? -1.157 -4.131 -9.262 1.00 89.12 97 ILE A CA 1
ATOM 751 C C . ILE A 1 97 ? -1.043 -3.526 -7.863 1.00 89.12 97 ILE A C 1
ATOM 753 O O . ILE A 1 97 ? -0.677 -4.211 -6.913 1.00 89.12 97 ILE A O 1
ATOM 757 N N . PHE A 1 98 ? -1.376 -2.240 -7.724 1.00 91.81 98 PHE A N 1
ATOM 758 C CA . PHE A 1 98 ? -1.124 -1.493 -6.488 1.00 91.81 98 PHE A CA 1
ATOM 759 C C . PHE A 1 98 ? -2.265 -1.583 -5.469 1.00 91.81 98 PHE A C 1
ATOM 761 O O . PHE A 1 98 ? -2.126 -1.071 -4.359 1.00 91.81 98 PHE A O 1
ATOM 768 N N . LYS A 1 99 ? -3.393 -2.216 -5.818 1.00 94.19 99 LYS A N 1
ATOM 769 C CA . LYS A 1 99 ? -4.565 -2.432 -4.947 1.00 94.19 99 LYS A CA 1
ATOM 770 C C . LYS A 1 99 ? -5.133 -1.153 -4.310 1.00 94.19 99 LYS A C 1
ATOM 772 O O . LYS A 1 99 ? -5.674 -1.189 -3.215 1.00 94.19 99 LYS A O 1
ATOM 777 N N . GLY A 1 100 ? -4.999 -0.020 -5.001 1.00 93.81 100 GLY A N 1
ATOM 778 C CA . GLY A 1 100 ? -5.483 1.284 -4.538 1.00 93.81 100 GLY A CA 1
ATOM 779 C C . GLY A 1 100 ? -4.491 2.088 -3.696 1.00 93.81 100 GLY A C 1
ATOM 780 O O . GLY A 1 100 ? -4.797 3.194 -3.283 1.00 93.81 100 GLY A O 1
ATOM 781 N N . HIS A 1 101 ? -3.270 1.603 -3.476 1.00 94.88 101 HIS A N 1
ATOM 782 C CA . HIS A 1 101 ? -2.281 2.300 -2.643 1.00 94.88 101 HIS A CA 1
ATOM 783 C C . HIS A 1 101 ? -1.487 3.401 -3.377 1.00 94.88 101 HIS A C 1
ATOM 785 O O . HIS A 1 101 ? -0.512 3.924 -2.835 1.00 94.88 101 HIS A O 1
ATOM 791 N N . CYS A 1 102 ? -1.850 3.720 -4.622 1.00 92.44 102 CYS A N 1
ATOM 792 C CA . CYS A 1 102 ? -1.106 4.621 -5.502 1.00 92.44 102 CYS A CA 1
ATOM 793 C C . CYS A 1 102 ? -2.043 5.566 -6.261 1.00 92.44 102 CYS A C 1
ATOM 795 O O . CYS A 1 102 ? -2.996 5.109 -6.891 1.00 92.44 102 CYS A O 1
ATOM 797 N N . THR A 1 103 ? -1.748 6.869 -6.255 1.00 92.50 103 THR A N 1
ATOM 798 C CA . THR A 1 103 ? -2.510 7.912 -6.984 1.00 92.50 103 THR A CA 1
ATOM 799 C C . THR A 1 103 ? -1.874 8.326 -8.310 1.00 92.50 103 THR A C 1
ATOM 801 O O . THR A 1 103 ? -2.443 9.104 -9.066 1.00 92.50 103 THR A O 1
ATOM 804 N N . GLY A 1 104 ? -0.672 7.836 -8.600 1.00 87.69 104 GLY A N 1
ATOM 805 C CA . GLY A 1 104 ? 0.100 8.214 -9.775 1.00 87.69 104 GLY A CA 1
ATOM 806 C C . GLY A 1 104 ? 1.439 7.493 -9.819 1.00 87.69 104 GLY A C 1
ATOM 807 O O . GLY A 1 104 ? 1.711 6.614 -9.002 1.00 87.69 104 GLY A O 1
ATOM 808 N N . GLU A 1 105 ? 2.281 7.874 -10.773 1.00 84.06 105 GLU A N 1
ATOM 809 C CA . GLU A 1 105 ? 3.645 7.361 -10.884 1.00 84.06 105 GLU A CA 1
ATOM 810 C C . GLU A 1 105 ? 4.588 8.083 -9.913 1.00 84.06 105 GLU A C 1
ATOM 812 O O . GLU A 1 105 ? 4.554 9.303 -9.797 1.00 84.06 105 GLU A O 1
ATOM 817 N N . GLY A 1 106 ? 5.465 7.341 -9.247 1.00 78.88 106 GLY A N 1
ATOM 818 C CA . GLY A 1 106 ? 6.505 7.872 -8.372 1.00 78.88 106 GLY A CA 1
ATOM 819 C C . GLY A 1 106 ? 6.298 7.558 -6.893 1.00 78.88 106 GLY A C 1
ATOM 820 O O . GLY A 1 106 ? 5.202 7.230 -6.441 1.00 78.88 106 GLY A O 1
ATOM 821 N N . GLY A 1 107 ? 7.378 7.646 -6.114 1.00 78.38 107 GLY A N 1
ATOM 822 C CA . GLY A 1 107 ? 7.344 7.361 -4.674 1.00 78.38 107 GLY A CA 1
ATOM 823 C C . GLY A 1 107 ? 6.488 8.343 -3.863 1.00 78.38 107 GLY A C 1
ATOM 824 O O . GLY A 1 107 ? 5.971 7.976 -2.813 1.00 78.38 107 GLY A O 1
ATOM 825 N N . GLU A 1 108 ? 6.310 9.570 -4.353 1.00 82.94 108 GLU A N 1
ATOM 826 C CA . GLU A 1 108 ? 5.478 10.610 -3.725 1.00 82.94 108 GLU A CA 1
ATOM 827 C C . GLU A 1 108 ? 3.970 10.351 -3.849 1.00 82.94 108 GLU A C 1
ATOM 829 O O . GLU A 1 108 ? 3.191 10.850 -3.043 1.00 82.94 108 GLU A O 1
ATOM 834 N N . ASN A 1 109 ? 3.572 9.526 -4.819 1.00 88.12 109 ASN A N 1
ATOM 835 C CA . ASN A 1 109 ? 2.181 9.153 -5.073 1.00 88.12 109 ASN A CA 1
ATOM 836 C C . ASN A 1 109 ? 1.752 7.881 -4.326 1.00 88.12 109 ASN A C 1
ATOM 838 O O . ASN A 1 109 ? 0.637 7.389 -4.513 1.00 88.12 109 ASN A O 1
ATOM 842 N N . TYR A 1 110 ? 2.635 7.335 -3.486 1.00 90.00 110 TYR A N 1
ATOM 843 C CA . TYR A 1 110 ? 2.313 6.224 -2.605 1.00 90.00 110 TYR A CA 1
ATOM 844 C C . TYR A 1 110 ? 1.509 6.709 -1.403 1.00 90.00 110 TYR A C 1
ATOM 846 O O . TYR A 1 110 ? 1.957 7.564 -0.639 1.00 90.00 110 TYR A O 1
ATOM 854 N N . GLN A 1 111 ? 0.341 6.110 -1.199 1.00 92.38 111 GLN A N 1
ATOM 855 C CA . GLN A 1 111 ? -0.492 6.358 -0.033 1.00 92.38 111 GLN A CA 1
ATOM 856 C C . GLN A 1 111 ? -0.013 5.465 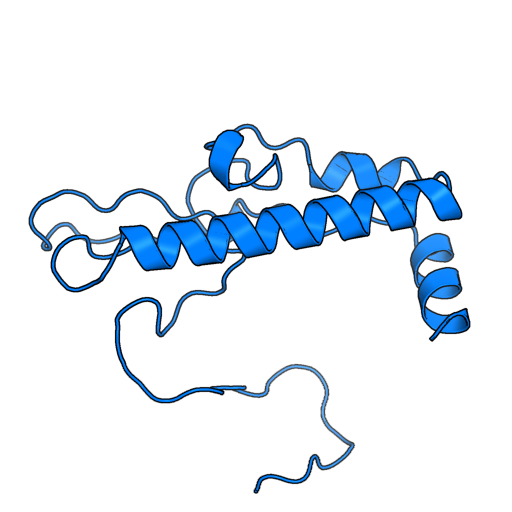1.118 1.00 92.38 111 GLN A C 1
ATOM 858 O O . GLN A 1 111 ? -0.176 4.248 1.030 1.00 92.38 111 GLN A O 1
ATOM 863 N N . PRO A 1 112 ? 0.589 5.999 2.197 1.00 91.06 112 PRO A N 1
ATOM 864 C CA . PRO A 1 112 ? 1.007 5.181 3.332 1.00 91.06 112 PRO A CA 1
ATOM 865 C C . PRO A 1 112 ? -0.207 4.636 4.095 1.00 91.06 112 PRO A C 1
ATOM 867 O O . PRO A 1 112 ? -1.310 5.169 3.973 1.00 91.06 112 PRO A O 1
ATOM 870 N N . ILE A 1 113 ? 0.012 3.595 4.908 1.00 91.62 113 ILE A N 1
ATOM 871 C CA . ILE A 1 113 ? -1.030 3.041 5.784 1.00 91.62 113 ILE A CA 1
ATOM 872 C C . ILE A 1 113 ? -1.533 4.161 6.692 1.00 91.62 113 ILE A C 1
ATOM 874 O O . ILE A 1 113 ? -0.757 4.795 7.408 1.00 91.62 113 ILE A O 1
ATOM 878 N N . GLN A 1 114 ? -2.836 4.396 6.637 1.00 93.00 114 GLN A N 1
ATOM 879 C CA . GLN A 1 114 ? -3.528 5.355 7.481 1.00 93.00 114 GLN A CA 1
ATOM 880 C C . GLN A 1 114 ? -4.187 4.592 8.625 1.00 93.00 114 GLN A C 1
ATOM 882 O O . GLN A 1 114 ? -4.811 3.563 8.409 1.00 93.00 114 GLN A O 1
ATOM 887 N N . ALA A 1 115 ? -4.051 5.083 9.846 1.00 91.62 115 ALA A N 1
ATOM 888 C CA . ALA A 1 115 ? -4.769 4.573 11.005 1.00 91.62 115 ALA A CA 1
ATOM 889 C C . ALA A 1 115 ? -4.740 5.646 12.092 1.00 91.62 115 ALA A C 1
ATOM 891 O O . ALA A 1 115 ? -3.832 6.481 12.127 1.00 91.62 115 ALA A O 1
ATOM 892 N N . SER A 1 116 ? -5.745 5.645 12.958 1.00 92.06 116 SER A N 1
ATOM 893 C CA . SER A 1 116 ? -5.780 6.510 14.129 1.00 92.06 116 SER A CA 1
ATOM 894 C C . SER A 1 116 ? -4.686 6.132 15.130 1.00 92.06 116 SER A C 1
ATOM 896 O O . SER A 1 116 ? -4.246 4.982 15.209 1.00 92.06 116 SER A O 1
ATOM 898 N N . ASP A 1 117 ? -4.281 7.093 15.960 1.00 90.94 117 ASP A N 1
ATOM 899 C CA . ASP A 1 117 ? -3.322 6.848 17.044 1.00 90.94 117 ASP A CA 1
ATOM 900 C C . ASP A 1 117 ? -3.792 5.733 17.989 1.00 90.94 117 ASP A C 1
ATOM 902 O O . ASP A 1 117 ? -2.979 4.983 18.526 1.00 90.94 117 ASP A O 1
ATOM 906 N N . ASN A 1 118 ? -5.109 5.610 18.187 1.00 90.12 118 ASN A N 1
ATOM 907 C CA . ASN A 1 118 ? -5.695 4.561 19.013 1.00 90.12 118 ASN A CA 1
ATOM 908 C C . ASN A 1 118 ? -5.498 3.174 18.388 1.00 90.12 118 ASN A C 1
ATOM 910 O O . ASN A 1 118 ? -5.064 2.252 19.074 1.00 90.12 118 ASN A O 1
ATOM 914 N N . THR A 1 119 ? -5.738 3.046 17.083 1.00 90.00 119 THR A N 1
ATOM 915 C CA . THR A 1 119 ? -5.484 1.809 16.336 1.00 90.00 119 THR A CA 1
ATOM 916 C C . THR A 1 119 ? -4.012 1.408 16.414 1.00 90.00 119 THR A C 1
ATOM 918 O O . THR A 1 119 ? -3.712 0.250 16.693 1.00 90.00 119 THR A O 1
ATOM 921 N N . TRP A 1 120 ? -3.075 2.353 16.272 1.00 89.19 120 TRP A N 1
ATOM 922 C CA . TRP A 1 120 ? -1.648 2.040 16.412 1.00 89.19 120 TRP A CA 1
ATOM 923 C C . TRP A 1 120 ? -1.255 1.587 17.819 1.00 89.19 120 TRP A C 1
ATOM 925 O O . TRP A 1 120 ? -0.425 0.689 17.954 1.00 89.19 120 TRP A O 1
ATOM 935 N N . ARG A 1 121 ? -1.857 2.163 18.867 1.00 89.56 121 ARG A N 1
ATOM 936 C CA . ARG A 1 121 ? -1.639 1.700 20.248 1.00 89.56 121 ARG A CA 1
ATOM 937 C C . ARG A 1 121 ? -2.123 0.268 20.439 1.00 89.56 121 ARG A C 1
ATOM 939 O O . ARG A 1 121 ? -1.363 -0.543 20.947 1.00 89.56 121 ARG A O 1
ATOM 946 N N . GLN A 1 122 ? -3.324 -0.054 19.961 1.00 86.06 122 GLN A N 1
ATOM 947 C CA . GLN A 1 122 ? -3.872 -1.411 20.051 1.00 86.06 122 GLN A CA 1
ATOM 948 C C . GLN A 1 122 ? -2.988 -2.437 19.332 1.00 86.06 122 GLN A C 1
ATOM 950 O O . GLN A 1 122 ? -2.730 -3.508 19.869 1.00 86.06 122 GLN A O 1
ATOM 955 N N . VAL A 1 123 ? -2.461 -2.101 18.149 1.00 85.88 123 VAL A N 1
ATOM 956 C CA . VAL A 1 123 ? -1.527 -2.983 17.425 1.00 85.88 123 VAL A CA 1
ATOM 957 C C . VAL A 1 123 ? -0.255 -3.247 18.234 1.00 85.88 123 VAL A C 1
ATOM 959 O O . VAL A 1 123 ? 0.211 -4.382 18.258 1.00 85.88 123 VAL A O 1
ATOM 962 N N . MET A 1 124 ? 0.292 -2.228 18.907 1.00 85.31 124 MET A N 1
ATOM 963 C CA . MET A 1 124 ? 1.487 -2.373 19.751 1.00 85.31 124 MET A CA 1
ATOM 964 C C . MET A 1 124 ? 1.236 -3.108 21.073 1.00 85.31 124 MET A C 1
ATOM 966 O O . MET A 1 124 ? 2.189 -3.520 21.716 1.00 85.31 124 MET A O 1
ATOM 970 N N . GLU A 1 125 ? -0.013 -3.253 21.513 1.00 84.50 125 GLU A N 1
ATOM 971 C CA . GLU A 1 125 ? -0.347 -4.025 22.719 1.00 84.50 125 GLU A CA 1
ATOM 972 C C . GLU A 1 125 ? -0.526 -5.521 22.423 1.00 84.50 125 GLU A C 1
ATOM 974 O O . GLU A 1 125 ? -0.402 -6.352 23.322 1.00 84.50 125 GLU A O 1
ATOM 979 N N . ILE A 1 126 ? -0.811 -5.871 21.165 1.00 75.88 126 ILE A N 1
ATOM 980 C CA . ILE A 1 126 ? -1.024 -7.254 20.714 1.00 75.88 126 ILE A CA 1
ATOM 981 C C . ILE A 1 126 ? 0.307 -7.965 20.383 1.00 75.88 126 ILE A C 1
ATOM 983 O O . ILE A 1 126 ? 0.343 -9.198 20.364 1.00 75.88 126 ILE A O 1
ATOM 987 N N . TYR A 1 127 ? 1.396 -7.217 20.160 1.00 60.66 127 TYR A N 1
ATOM 988 C CA . TYR A 1 127 ? 2.719 -7.718 19.752 1.00 60.66 127 TYR A CA 1
ATOM 989 C C . TYR A 1 127 ? 3.844 -7.199 20.646 1.00 60.66 127 TYR A C 1
ATOM 991 O O . TYR A 1 127 ? 4.745 -8.009 20.966 1.00 60.66 127 TYR A O 1
#